Protein AF-A0A6P0EZJ1-F1 (afdb_monomer_lite)

Secondary structure (DSSP, 8-state):
--SHHHHHHHHHHHHHHHHHHHHHHHHHHHHHHHHHHHHHHHHHHHHHHHHHHHHHHHTT--HHHHHHHTPPPPSS---PPP---------------------------

pLDDT: mean 77.61, std 20.87, range [36.0, 98.44]

Foldseek 3Di:
DDDVVPVVVVVVVVCVVCVVVVVVVVVVVVVVVVVVVVVVVVVVVLVVLLVVVVVCVVVPDDQVNCVVVPHHHRPDHDPDDPPPPPPPCPDDDDDDDDDDDDDDDDDDD

Organism: NCBI:txid1608614

Sequence (109 aa):
MPADLGADEAVERARQLLDPRFGSIRSLADRRAALADARRVIDEAEVADAQAYAEALRAGWSEADLKAVGFEAPERRLPGRPRRNRKQTSGAGGAADGAATTNGQQETA

Radius of gyration: 34.47 Å; chains: 1; bounding box: 53×63×95 Å

Structure (mmCIF, N/CA/C/O backbone):
data_AF-A0A6P0EZJ1-F1
#
_entry.id   AF-A0A6P0EZJ1-F1
#
loop_
_atom_site.group_PDB
_atom_site.id
_atom_site.type_symbol
_atom_site.label_atom_id
_atom_site.label_alt_id
_atom_site.label_comp_id
_atom_site.label_asym_id
_atom_site.label_entity_id
_atom_site.label_seq_id
_atom_site.pdbx_PDB_ins_code
_atom_site.Cartn_x
_atom_site.Cartn_y
_atom_site.Cartn_z
_atom_site.occupancy
_atom_site.B_iso_or_equiv
_atom_site.auth_seq_id
_atom_site.auth_comp_id
_atom_site.auth_asym_id
_atom_site.auth_atom_id
_atom_site.pdbx_PDB_model_num
ATOM 1 N N . MET A 1 1 ? 26.072 2.569 -54.315 1.00 46.75 1 MET A N 1
ATOM 2 C CA . MET A 1 1 ? 25.668 3.100 -53.000 1.00 46.75 1 MET A CA 1
ATOM 3 C C . MET A 1 1 ? 25.911 2.026 -51.948 1.00 46.75 1 MET A C 1
ATOM 5 O O . MET A 1 1 ? 25.175 1.048 -51.975 1.00 46.75 1 MET A O 1
ATOM 9 N N . PRO A 1 2 ? 26.964 2.108 -51.118 1.00 57.50 2 PRO A N 1
ATOM 10 C CA . PRO A 1 2 ? 27.037 1.209 -49.966 1.00 57.50 2 PRO A CA 1
ATOM 11 C C . PRO A 1 2 ? 27.506 1.924 -48.685 1.00 57.50 2 PRO A C 1
ATOM 13 O O . PRO A 1 2 ? 28.676 2.278 -48.577 1.00 57.50 2 PRO A O 1
ATOM 16 N N . ALA A 1 3 ? 26.598 2.106 -47.722 1.00 56.66 3 ALA A N 1
ATOM 17 C CA . ALA A 1 3 ? 26.913 2.356 -46.303 1.00 56.66 3 ALA A CA 1
ATOM 18 C C . ALA A 1 3 ? 25.697 2.143 -45.373 1.00 56.66 3 ALA A C 1
ATOM 20 O O . ALA A 1 3 ? 25.885 1.866 -44.191 1.00 56.66 3 ALA A O 1
ATOM 21 N N . ASP A 1 4 ? 24.466 2.202 -45.896 1.00 57.38 4 ASP A N 1
ATOM 22 C CA . ASP A 1 4 ? 23.259 2.195 -45.051 1.00 57.38 4 ASP A CA 1
ATOM 23 C C . ASP A 1 4 ? 22.993 0.862 -44.328 1.00 57.38 4 ASP A C 1
ATOM 25 O O . ASP A 1 4 ? 22.533 0.877 -43.190 1.00 57.38 4 ASP A O 1
ATOM 29 N N . LEU A 1 5 ? 23.403 -0.289 -44.887 1.00 58.66 5 LEU A N 1
ATOM 30 C CA . LEU A 1 5 ? 23.227 -1.581 -44.199 1.00 58.66 5 LEU A CA 1
ATOM 31 C C . LEU A 1 5 ? 23.954 -1.657 -42.841 1.00 58.66 5 LEU A C 1
ATOM 33 O O . LEU A 1 5 ? 23.496 -2.374 -41.958 1.00 58.66 5 LEU A O 1
ATOM 37 N N . GLY A 1 6 ? 25.062 -0.930 -42.649 1.00 75.44 6 GLY A N 1
ATOM 38 C CA . GLY A 1 6 ? 25.824 -0.968 -41.394 1.00 75.44 6 GLY A CA 1
ATOM 39 C C . GLY A 1 6 ? 25.258 -0.060 -40.300 1.00 75.44 6 GLY A C 1
ATOM 40 O O . GLY A 1 6 ? 25.276 -0.425 -39.124 1.00 75.44 6 GLY A O 1
ATOM 41 N N . ALA A 1 7 ? 24.744 1.115 -40.675 1.00 82.50 7 ALA A N 1
ATOM 42 C CA . ALA A 1 7 ? 24.150 2.056 -39.728 1.00 82.50 7 ALA A CA 1
ATOM 43 C C . ALA A 1 7 ? 22.779 1.565 -39.241 1.00 82.50 7 ALA A C 1
ATOM 45 O O . ALA A 1 7 ? 22.528 1.558 -38.034 1.00 82.50 7 ALA A O 1
ATOM 46 N N . ASP A 1 8 ? 21.934 1.082 -40.156 1.00 84.56 8 ASP A N 1
ATOM 47 C CA . ASP A 1 8 ? 20.608 0.564 -39.814 1.00 84.56 8 ASP A CA 1
ATOM 48 C C . ASP A 1 8 ? 20.698 -0.717 -38.968 1.00 84.56 8 ASP A C 1
ATOM 50 O O . ASP A 1 8 ? 19.989 -0.843 -37.967 1.00 84.56 8 ASP A O 1
ATOM 54 N N . GLU A 1 9 ? 21.625 -1.635 -39.279 1.00 85.44 9 GLU A N 1
ATOM 55 C CA . GLU A 1 9 ? 21.840 -2.836 -38.457 1.00 85.44 9 GLU A CA 1
ATOM 56 C C . GLU A 1 9 ? 22.357 -2.481 -37.052 1.00 85.44 9 GLU A C 1
ATOM 58 O O . GLU A 1 9 ? 21.906 -3.061 -36.061 1.00 85.44 9 GLU A O 1
ATOM 63 N N . ALA A 1 10 ? 23.260 -1.501 -36.931 1.00 85.88 10 ALA A N 1
ATOM 64 C CA . ALA A 1 10 ? 23.748 -1.044 -35.631 1.00 85.88 10 ALA A CA 1
ATOM 65 C C . ALA A 1 10 ? 22.624 -0.439 -34.770 1.00 85.88 10 ALA A C 1
ATOM 67 O O . ALA A 1 10 ? 22.550 -0.716 -33.569 1.00 85.88 10 ALA A O 1
ATOM 68 N N . VAL A 1 11 ? 21.724 0.343 -35.378 1.00 89.69 11 VAL A N 1
ATOM 69 C CA . VAL A 1 11 ? 20.543 0.897 -34.699 1.00 89.69 11 VAL A CA 1
ATOM 70 C C . VAL A 1 11 ? 19.589 -0.216 -34.265 1.00 89.69 11 VAL A C 1
ATOM 72 O O . VAL A 1 11 ? 19.112 -0.198 -33.129 1.00 89.69 11 VAL A O 1
ATOM 75 N N . GLU A 1 12 ? 19.343 -1.209 -35.116 1.00 91.75 12 GLU A N 1
ATOM 76 C CA . GLU A 1 12 ? 18.439 -2.317 -34.802 1.00 91.75 12 GLU A CA 1
ATOM 77 C C . GLU A 1 12 ? 18.985 -3.199 -33.667 1.00 91.75 12 GLU A C 1
A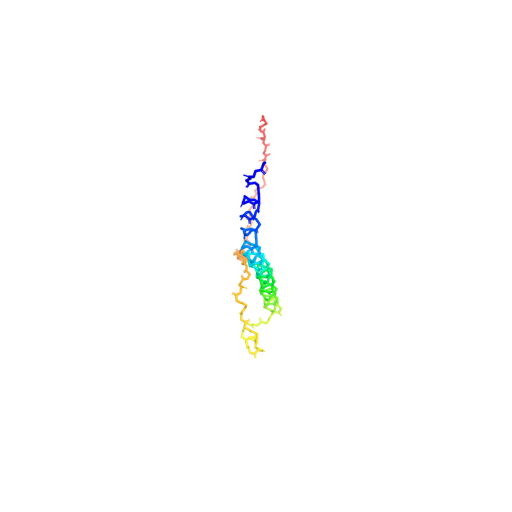TOM 79 O O . GLU A 1 12 ? 18.270 -3.512 -32.714 1.00 91.75 12 GLU A O 1
ATOM 84 N N . ARG A 1 13 ? 20.289 -3.504 -33.673 1.00 87.62 13 ARG A N 1
ATOM 85 C CA . ARG A 1 13 ? 20.956 -4.193 -32.553 1.00 87.62 13 ARG A CA 1
ATOM 86 C C . ARG A 1 13 ? 20.875 -3.384 -31.259 1.00 87.62 13 ARG A C 1
ATOM 88 O O . ARG A 1 13 ? 20.651 -3.957 -30.193 1.00 87.62 13 ARG A O 1
ATOM 95 N N . ALA A 1 14 ? 21.036 -2.061 -31.332 1.00 89.69 14 ALA A N 1
ATOM 96 C CA . ALA A 1 14 ? 20.905 -1.194 -30.165 1.00 89.69 14 ALA A CA 1
ATOM 97 C C . ALA A 1 14 ? 19.476 -1.217 -29.596 1.00 89.69 14 ALA A C 1
ATOM 99 O O . ALA A 1 14 ? 19.313 -1.309 -28.379 1.00 89.69 14 ALA A O 1
ATOM 100 N N . ARG A 1 15 ? 18.446 -1.210 -30.454 1.00 89.00 15 ARG A N 1
ATOM 101 C CA . ARG A 1 15 ? 17.039 -1.353 -30.038 1.00 89.00 15 ARG A CA 1
ATOM 102 C C . ARG A 1 15 ? 16.785 -2.693 -29.359 1.00 89.00 15 ARG A C 1
ATOM 104 O O . ARG A 1 15 ? 16.299 -2.708 -28.234 1.00 89.00 15 ARG A O 1
ATOM 111 N N . GLN A 1 16 ? 17.230 -3.793 -29.963 1.00 91.06 16 GLN A N 1
ATOM 112 C CA . GLN A 1 16 ? 17.084 -5.137 -29.392 1.00 91.06 16 GLN A CA 1
ATOM 113 C C . GLN A 1 16 ? 17.726 -5.273 -28.003 1.00 91.06 16 GLN A C 1
ATOM 115 O O . GLN A 1 16 ? 17.200 -5.974 -27.142 1.00 91.06 16 GLN A O 1
ATOM 120 N N . LEU A 1 17 ? 18.845 -4.586 -27.751 1.00 91.94 17 LEU A N 1
ATOM 121 C CA . LEU A 1 17 ? 19.481 -4.562 -26.430 1.00 91.94 17 LEU A CA 1
ATOM 122 C C . LEU A 1 17 ? 18.734 -3.686 -25.412 1.00 91.94 17 LEU A C 1
ATOM 124 O O . LEU A 1 17 ? 18.794 -3.953 -24.207 1.00 91.94 17 LEU A O 1
ATOM 128 N N . LEU A 1 18 ? 18.067 -2.623 -25.866 1.00 94.25 18 LEU A N 1
ATOM 129 C CA . LEU A 1 18 ? 17.335 -1.693 -25.006 1.00 94.25 18 LEU A CA 1
ATOM 130 C C . LEU A 1 18 ? 15.914 -2.170 -24.691 1.00 94.25 18 LEU A C 1
ATOM 132 O O . LEU A 1 18 ? 15.446 -1.921 -23.582 1.00 94.25 18 LEU A O 1
ATOM 136 N N . ASP A 1 19 ? 15.257 -2.899 -25.587 1.00 92.94 19 ASP A N 1
ATOM 137 C CA . ASP A 1 19 ? 13.884 -3.385 -25.407 1.00 92.94 19 ASP A CA 1
ATOM 138 C C . ASP A 1 19 ? 13.677 -4.175 -24.098 1.00 92.94 19 ASP A C 1
ATOM 140 O O . ASP A 1 19 ? 12.787 -3.820 -23.313 1.00 92.94 19 ASP A O 1
ATOM 144 N N . PRO A 1 20 ? 14.526 -5.161 -23.741 1.00 93.88 20 PRO A N 1
ATOM 145 C CA . PRO A 1 20 ? 14.424 -5.846 -22.451 1.00 93.88 20 PRO A CA 1
ATOM 146 C C . PRO A 1 20 ? 14.627 -4.908 -21.250 1.00 93.88 20 PRO A C 1
ATOM 148 O O . PRO A 1 20 ? 14.021 -5.086 -20.186 1.00 93.88 20 PRO A O 1
ATOM 151 N N . ARG A 1 21 ? 15.474 -3.881 -21.404 1.00 94.56 21 ARG A N 1
ATOM 152 C CA . ARG A 1 21 ? 15.717 -2.877 -20.358 1.00 94.56 21 ARG A CA 1
ATOM 153 C C . ARG A 1 21 ? 14.500 -1.976 -20.173 1.00 94.56 21 ARG A C 1
ATOM 155 O O . ARG A 1 21 ? 14.125 -1.713 -19.032 1.00 94.56 21 ARG A O 1
ATOM 162 N N . PHE A 1 22 ? 13.838 -1.575 -21.257 1.00 95.69 22 PHE A N 1
ATOM 163 C CA . PHE A 1 22 ? 12.574 -0.844 -21.187 1.00 95.69 22 PHE A CA 1
ATOM 164 C C . PHE A 1 22 ? 11.479 -1.675 -20.518 1.00 95.69 22 PHE A C 1
ATOM 166 O O . PHE A 1 22 ? 10.782 -1.160 -19.644 1.00 95.69 22 PHE A O 1
ATOM 173 N N . GLY A 1 23 ? 11.391 -2.972 -20.830 1.00 94.81 23 GLY A N 1
ATOM 174 C CA . GLY A 1 23 ? 10.498 -3.896 -20.125 1.00 94.81 23 GLY A CA 1
ATOM 175 C C . GLY A 1 23 ? 10.766 -3.940 -18.615 1.00 94.81 23 GLY A C 1
ATOM 176 O O . GLY A 1 23 ? 9.835 -3.879 -17.810 1.00 94.81 23 GLY A O 1
ATOM 177 N N . SER A 1 24 ? 12.041 -3.956 -18.219 1.00 96.19 24 SER A N 1
ATOM 178 C CA . SER A 1 24 ? 12.451 -3.970 -16.808 1.00 96.19 24 SER A CA 1
ATOM 179 C C . SER A 1 24 ? 12.088 -2.670 -16.080 1.00 96.19 24 SER A C 1
ATOM 181 O O . SER A 1 24 ? 11.574 -2.710 -14.962 1.00 96.19 24 SER A O 1
ATOM 183 N N . ILE A 1 25 ? 12.302 -1.514 -16.719 1.00 96.94 25 ILE A N 1
ATOM 184 C CA . ILE A 1 25 ? 11.937 -0.201 -16.163 1.00 96.94 25 ILE A CA 1
ATOM 185 C C . ILE A 1 25 ? 10.416 -0.063 -16.049 1.00 96.94 25 ILE A C 1
ATOM 187 O O . ILE A 1 25 ? 9.932 0.414 -15.024 1.00 96.94 25 ILE A O 1
ATOM 191 N N . ARG A 1 26 ? 9.656 -0.521 -17.052 1.00 96.94 26 ARG A N 1
ATOM 192 C CA . ARG A 1 26 ? 8.188 -0.516 -17.011 1.00 96.94 26 ARG A CA 1
ATOM 193 C C . ARG A 1 26 ? 7.661 -1.367 -15.859 1.00 96.94 26 ARG A C 1
ATOM 195 O O . ARG A 1 26 ? 6.896 -0.870 -15.044 1.00 96.94 26 ARG A O 1
ATOM 202 N N . SER A 1 27 ? 8.160 -2.596 -15.724 1.00 97.50 27 SER A N 1
ATOM 203 C CA . SER A 1 27 ? 7.807 -3.482 -14.608 1.00 97.50 27 SER A CA 1
ATOM 204 C C . SER A 1 27 ? 8.128 -2.854 -13.247 1.00 97.50 27 SER A C 1
ATOM 206 O O . SER A 1 27 ? 7.333 -2.939 -12.311 1.00 97.50 27 SER A O 1
ATOM 208 N N . LEU A 1 28 ? 9.267 -2.163 -13.124 1.00 97.88 28 LEU A N 1
ATOM 209 C CA . LEU A 1 28 ? 9.602 -1.430 -11.905 1.00 97.88 28 LEU A CA 1
ATOM 210 C C . LEU A 1 28 ? 8.628 -0.273 -11.638 1.00 97.88 28 LEU A C 1
ATOM 212 O O . LEU A 1 28 ? 8.230 -0.077 -10.490 1.00 97.88 28 LEU A O 1
ATOM 216 N N . ALA A 1 29 ? 8.260 0.491 -12.667 1.00 98.31 29 ALA A N 1
ATOM 217 C CA . ALA A 1 29 ? 7.306 1.589 -12.545 1.00 98.31 29 ALA A CA 1
ATOM 218 C C . ALA A 1 29 ? 5.930 1.081 -12.091 1.00 98.31 29 ALA A C 1
ATOM 220 O O . ALA A 1 29 ? 5.389 1.604 -11.117 1.00 98.31 29 ALA A O 1
ATOM 221 N N . ASP A 1 30 ? 5.433 0.005 -12.704 1.00 98.31 30 ASP A N 1
ATOM 222 C CA . ASP A 1 30 ? 4.158 -0.624 -12.350 1.00 98.31 30 ASP A CA 1
ATOM 223 C C . ASP A 1 30 ? 4.167 -1.107 -10.891 1.00 98.31 30 ASP A C 1
ATOM 225 O O . ASP A 1 30 ? 3.254 -0.817 -10.116 1.00 98.31 30 ASP A O 1
ATOM 229 N N . ARG A 1 31 ? 5.251 -1.769 -10.462 1.00 98.44 31 ARG A N 1
ATOM 230 C CA . ARG A 1 31 ? 5.408 -2.210 -9.065 1.00 98.44 31 ARG A CA 1
ATOM 231 C C . ARG A 1 31 ? 5.462 -1.042 -8.085 1.00 98.44 31 ARG A C 1
ATOM 233 O O . ARG A 1 31 ? 4.928 -1.148 -6.985 1.00 98.44 31 ARG A O 1
ATOM 240 N N . ARG A 1 32 ? 6.104 0.069 -8.454 1.00 98.12 32 ARG A N 1
ATOM 241 C CA . ARG A 1 32 ? 6.156 1.272 -7.610 1.00 98.12 32 ARG A CA 1
ATOM 242 C C . ARG A 1 32 ? 4.794 1.949 -7.495 1.00 98.12 32 ARG A C 1
ATOM 244 O O . ARG A 1 32 ? 4.469 2.409 -6.405 1.00 98.12 32 ARG A O 1
ATOM 251 N N . ALA A 1 33 ? 4.014 1.980 -8.573 1.00 98.00 33 ALA A N 1
ATOM 252 C CA . ALA A 1 33 ? 2.640 2.469 -8.538 1.00 98.00 33 ALA A CA 1
ATOM 253 C C . ALA A 1 33 ? 1.781 1.608 -7.598 1.00 98.00 33 ALA A C 1
ATOM 255 O O . ALA A 1 33 ? 1.207 2.137 -6.651 1.00 98.00 33 ALA A O 1
ATOM 256 N N . ALA A 1 34 ? 1.823 0.280 -7.755 1.00 97.81 34 ALA A N 1
ATOM 257 C CA . ALA A 1 34 ? 1.099 -0.647 -6.884 1.00 97.81 34 ALA A CA 1
ATOM 258 C C . ALA A 1 34 ? 1.494 -0.509 -5.401 1.00 97.81 34 ALA A C 1
ATOM 260 O O . ALA A 1 34 ? 0.644 -0.577 -4.517 1.00 97.81 34 ALA A O 1
ATOM 261 N N . LEU A 1 35 ? 2.779 -0.274 -5.116 1.00 98.12 35 LEU A N 1
ATOM 262 C CA . LEU A 1 35 ? 3.263 -0.034 -3.757 1.00 98.12 35 LEU A CA 1
ATOM 263 C C . LEU A 1 35 ? 2.700 1.276 -3.185 1.00 98.12 35 LEU A C 1
ATOM 265 O O . LEU A 1 35 ? 2.265 1.310 -2.035 1.00 98.12 35 LEU A O 1
ATOM 269 N N . ALA A 1 36 ? 2.687 2.350 -3.977 1.00 97.75 36 ALA A N 1
ATOM 270 C CA . ALA A 1 36 ? 2.103 3.621 -3.559 1.00 97.75 36 ALA A CA 1
ATOM 271 C C . ALA A 1 36 ? 0.602 3.486 -3.260 1.00 97.75 36 ALA A C 1
ATOM 273 O O . ALA A 1 36 ? 0.139 4.015 -2.252 1.00 97.75 36 ALA A O 1
ATOM 274 N N . ASP A 1 37 ? -0.135 2.738 -4.080 1.00 97.00 37 ASP A N 1
ATOM 275 C CA . ASP A 1 37 ? -1.561 2.498 -3.858 1.00 97.00 37 ASP A CA 1
ATOM 276 C C . ASP A 1 37 ? -1.810 1.626 -2.622 1.00 97.00 37 ASP A C 1
ATOM 278 O O . ASP A 1 37 ? -2.645 1.974 -1.792 1.00 97.00 37 ASP A O 1
ATOM 282 N N . ALA A 1 38 ? -1.029 0.560 -2.421 1.00 97.62 38 ALA A N 1
ATOM 283 C CA . ALA A 1 38 ? -1.121 -0.267 -1.217 1.00 97.62 38 ALA A CA 1
ATOM 284 C C . ALA A 1 38 ? -0.857 0.542 0.063 1.00 97.62 38 ALA A C 1
ATOM 286 O O . ALA A 1 38 ? -1.557 0.373 1.057 1.00 97.62 38 ALA A O 1
ATOM 287 N N . ARG A 1 39 ? 0.115 1.464 0.033 1.00 96.19 39 ARG A N 1
ATOM 288 C CA . ARG A 1 39 ? 0.373 2.372 1.160 1.00 96.19 39 ARG A CA 1
ATOM 289 C C . ARG A 1 39 ? -0.814 3.278 1.456 1.00 96.19 39 ARG A C 1
ATOM 291 O O . ARG A 1 39 ? -1.154 3.425 2.618 1.00 96.19 39 ARG A O 1
ATOM 298 N N . ARG A 1 40 ? -1.480 3.822 0.433 1.00 95.62 40 ARG A N 1
ATOM 299 C CA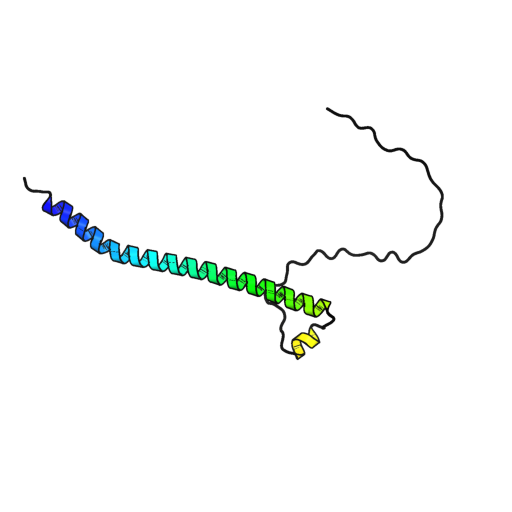 . ARG A 1 40 ? -2.693 4.634 0.634 1.00 95.62 40 ARG A CA 1
ATOM 300 C C . ARG A 1 40 ? -3.813 3.835 1.295 1.00 95.62 40 ARG A C 1
ATOM 302 O O . ARG A 1 40 ? -4.477 4.361 2.178 1.00 95.62 40 ARG A O 1
ATOM 309 N N . VAL A 1 41 ? -3.997 2.578 0.889 1.00 96.00 41 VAL A N 1
ATOM 310 C CA . VAL A 1 41 ? -4.993 1.685 1.501 1.00 96.00 41 VAL A CA 1
ATOM 311 C C . VAL A 1 41 ? -4.657 1.420 2.968 1.00 96.00 41 VAL A C 1
ATOM 313 O O . VAL A 1 41 ? -5.550 1.465 3.808 1.00 96.00 41 VAL A O 1
ATOM 316 N N . ILE A 1 42 ? -3.380 1.187 3.289 1.00 95.62 42 ILE A N 1
ATOM 317 C CA . ILE A 1 42 ? -2.927 1.039 4.680 1.00 95.62 42 ILE A CA 1
ATOM 318 C C . ILE A 1 42 ? -3.185 2.331 5.461 1.00 95.62 42 ILE A C 1
ATOM 320 O O . ILE A 1 42 ? -3.802 2.278 6.518 1.00 95.62 42 ILE A O 1
ATOM 324 N N . ASP A 1 43 ? -2.804 3.490 4.919 1.00 93.19 43 ASP A N 1
ATOM 325 C CA . ASP A 1 43 ? -3.010 4.786 5.569 1.00 93.19 43 ASP A CA 1
ATOM 326 C C . ASP A 1 43 ? -4.495 5.047 5.879 1.00 93.19 43 ASP A C 1
ATOM 328 O O . ASP A 1 43 ? -4.824 5.584 6.938 1.00 93.19 43 ASP A O 1
ATOM 332 N N . GLU A 1 44 ? -5.396 4.704 4.955 1.00 93.56 44 GLU A N 1
ATOM 333 C CA . GLU A 1 44 ? -6.844 4.831 5.137 1.00 93.56 44 GLU A CA 1
ATOM 334 C C . GLU A 1 44 ? -7.370 3.851 6.191 1.00 93.56 44 GLU A C 1
ATOM 336 O O . GLU A 1 44 ? -8.125 4.253 7.080 1.00 93.56 44 GLU A O 1
ATOM 341 N N . ALA A 1 45 ? -6.926 2.592 6.139 1.00 93.88 45 ALA A N 1
ATOM 342 C CA . ALA A 1 45 ? -7.298 1.569 7.109 1.00 93.88 45 ALA A CA 1
ATOM 343 C C . ALA A 1 45 ? -6.842 1.934 8.530 1.00 93.88 45 ALA A C 1
ATOM 345 O O . ALA A 1 45 ? -7.621 1.808 9.471 1.00 93.88 45 ALA A O 1
ATOM 346 N N . GLU A 1 46 ? -5.629 2.464 8.688 1.00 94.12 46 GLU A N 1
ATOM 347 C CA . GLU A 1 46 ? -5.114 2.952 9.970 1.00 94.12 46 GLU A CA 1
ATOM 348 C C . GLU A 1 46 ? -5.938 4.123 10.522 1.00 94.12 46 GLU A C 1
ATOM 350 O O . GLU A 1 46 ? -6.182 4.217 11.725 1.00 94.12 46 GLU A O 1
ATOM 355 N N . VAL A 1 47 ? -6.384 5.040 9.656 1.00 92.94 47 VAL A N 1
ATOM 356 C CA . VAL A 1 47 ? -7.264 6.139 10.076 1.00 92.94 47 VAL A CA 1
ATOM 357 C C . VAL A 1 47 ? -8.625 5.604 10.514 1.00 92.94 47 VAL A C 1
ATOM 359 O O . VAL A 1 47 ? -9.146 6.067 11.531 1.00 92.94 47 VAL A O 1
ATOM 362 N N . ALA A 1 48 ? -9.195 4.651 9.777 1.00 92.12 48 ALA A N 1
ATOM 363 C CA . ALA A 1 48 ? -10.470 4.030 10.119 1.00 92.12 48 ALA A CA 1
ATOM 364 C C . ALA A 1 48 ? -10.392 3.257 11.448 1.00 92.12 48 ALA A C 1
ATOM 366 O O . ALA A 1 48 ? -11.266 3.423 12.298 1.00 92.12 48 ALA A O 1
ATOM 367 N N . ASP A 1 49 ? -9.317 2.496 11.667 1.00 91.00 49 ASP A N 1
ATOM 368 C CA . ASP A 1 49 ? -9.043 1.796 12.927 1.00 91.00 49 ASP A CA 1
ATOM 369 C C . ASP A 1 49 ? -8.975 2.776 14.107 1.00 91.00 49 ASP A C 1
ATOM 371 O O . ASP A 1 49 ? -9.697 2.650 15.101 1.00 91.00 49 ASP A O 1
ATOM 375 N N . ALA A 1 50 ? -8.208 3.858 13.950 1.00 92.31 50 ALA A N 1
ATOM 376 C CA . ALA A 1 50 ? -8.115 4.893 14.968 1.00 92.31 50 ALA A CA 1
ATOM 377 C C . ALA A 1 50 ? -9.473 5.542 15.288 1.00 92.31 50 ALA A C 1
ATOM 379 O O . ALA A 1 50 ? -9.745 5.881 16.446 1.00 92.31 50 ALA A O 1
ATOM 380 N N . GLN A 1 51 ? -10.325 5.739 14.275 1.00 92.94 51 GLN A N 1
ATOM 381 C CA . GLN A 1 51 ? -11.670 6.293 14.448 1.00 92.94 51 GLN A CA 1
ATOM 382 C C . GLN A 1 51 ? -12.567 5.332 15.220 1.00 92.94 51 GLN A C 1
ATOM 384 O O . GLN A 1 51 ? -13.176 5.761 16.201 1.00 92.94 51 GLN A O 1
ATOM 389 N N . ALA A 1 52 ? -12.576 4.052 14.849 1.00 93.12 52 ALA A N 1
ATOM 390 C CA . ALA A 1 52 ? -13.345 3.019 15.533 1.00 93.12 52 ALA A CA 1
ATOM 391 C C . ALA A 1 52 ? -12.929 2.887 17.008 1.00 93.12 52 ALA A C 1
ATOM 393 O O . ALA A 1 52 ? -13.784 2.876 17.898 1.00 93.12 52 ALA A O 1
ATOM 394 N N . TYR A 1 53 ? -11.623 2.896 17.296 1.00 91.94 53 TYR A N 1
ATOM 395 C CA . TYR A 1 53 ? -11.120 2.880 18.671 1.00 91.94 53 TYR A CA 1
ATOM 396 C C . TYR A 1 53 ? -11.575 4.119 19.460 1.00 91.94 53 TYR A C 1
ATOM 398 O O . TYR A 1 53 ? -12.059 4.019 20.590 1.00 91.94 53 TYR A O 1
ATOM 406 N N . ALA A 1 54 ? -11.485 5.313 18.863 1.00 91.00 54 ALA A N 1
ATOM 407 C CA . ALA A 1 54 ? -11.942 6.546 19.503 1.00 91.00 54 ALA A CA 1
ATOM 408 C C . ALA A 1 54 ? -13.464 6.570 19.738 1.00 91.00 54 ALA A C 1
ATOM 410 O O . ALA A 1 54 ? -13.926 7.151 20.723 1.00 91.00 54 ALA A O 1
ATOM 411 N N . GLU A 1 55 ? -14.252 5.970 18.849 1.00 93.81 55 GLU A N 1
ATOM 412 C CA . GLU A 1 55 ? -15.695 5.794 19.018 1.00 93.81 55 GLU A CA 1
ATOM 413 C C . GLU A 1 55 ? -16.024 4.831 20.154 1.00 93.81 55 GLU A C 1
ATOM 415 O O . GLU A 1 55 ? -16.882 5.154 20.975 1.00 93.81 55 GLU A O 1
ATOM 420 N N . ALA A 1 56 ? -15.291 3.723 20.279 1.00 93.56 56 ALA A N 1
ATOM 421 C CA . ALA A 1 56 ? -15.439 2.806 21.404 1.00 93.56 56 ALA A CA 1
ATOM 422 C C . ALA A 1 56 ? -15.186 3.519 22.744 1.00 93.56 56 ALA A C 1
ATOM 424 O O . ALA A 1 56 ? -16.012 3.436 23.658 1.00 93.56 56 ALA A O 1
ATOM 425 N N . LEU A 1 57 ? -14.118 4.323 22.831 1.00 93.12 57 LEU A N 1
ATOM 426 C CA . LEU A 1 57 ? -13.853 5.146 24.016 1.00 93.12 57 LEU A CA 1
ATOM 427 C C . LEU A 1 57 ? -14.977 6.157 24.297 1.00 93.12 57 LEU A C 1
ATOM 429 O O . LEU A 1 57 ? -15.354 6.372 25.448 1.00 93.12 57 LEU A O 1
ATOM 433 N N . ARG A 1 58 ? -15.549 6.784 23.258 1.00 92.06 58 ARG A N 1
ATOM 434 C CA . ARG A 1 58 ? -16.699 7.700 23.407 1.00 92.06 58 ARG A CA 1
ATOM 435 C C . ARG A 1 58 ? -17.976 6.986 23.840 1.00 92.06 58 ARG A C 1
ATOM 437 O O . ARG A 1 58 ? -18.790 7.602 24.522 1.00 92.06 58 ARG A O 1
ATOM 444 N N . ALA A 1 59 ? -18.141 5.722 23.464 1.00 95.50 59 ALA A N 1
ATOM 445 C CA . ALA A 1 59 ? -19.250 4.876 23.889 1.00 95.50 59 ALA A CA 1
ATOM 446 C C . ALA A 1 59 ? -19.111 4.390 25.345 1.00 95.50 59 ALA A C 1
ATOM 448 O O . ALA A 1 59 ? -20.024 3.750 25.861 1.00 95.50 59 ALA A O 1
ATOM 449 N N . GLY A 1 60 ? -18.006 4.724 26.020 1.00 93.69 60 GLY A N 1
ATOM 450 C CA . GLY A 1 60 ? -17.784 4.425 27.433 1.00 93.69 60 GLY A CA 1
ATOM 451 C C . GLY A 1 60 ? -16.924 3.192 27.692 1.00 93.69 60 GLY A C 1
ATOM 452 O O . GLY A 1 60 ? -16.744 2.838 28.854 1.00 93.69 60 GLY A O 1
ATOM 453 N N . TRP A 1 61 ? -16.368 2.560 26.653 1.00 93.69 61 TRP A N 1
ATOM 454 C CA . TRP A 1 61 ? -15.365 1.515 26.843 1.00 93.69 61 TRP A CA 1
ATOM 455 C C . TRP A 1 61 ? -14.085 2.128 27.404 1.00 93.69 61 TRP A C 1
ATOM 457 O O . TRP A 1 61 ? -13.617 3.160 26.917 1.00 93.69 61 TRP A O 1
ATOM 467 N N . SER A 1 62 ? -13.502 1.500 28.422 1.00 91.81 62 SER A N 1
ATOM 468 C CA . SER A 1 62 ? -12.167 1.878 28.871 1.00 91.81 62 SER A CA 1
ATOM 469 C C . SER A 1 62 ? -11.097 1.205 28.006 1.00 91.81 62 SER A C 1
ATOM 471 O O . SER A 1 62 ? -11.324 0.151 27.413 1.00 91.81 62 SER A O 1
ATOM 473 N N . GLU A 1 63 ? -9.896 1.786 27.956 1.00 90.19 63 GLU A N 1
ATOM 474 C CA . GLU A 1 63 ? -8.754 1.169 27.262 1.00 90.19 63 GLU A CA 1
ATOM 475 C C . GLU A 1 63 ? -8.417 -0.220 27.837 1.00 90.19 63 GLU A C 1
ATOM 477 O O . GLU A 1 63 ? -7.988 -1.112 27.108 1.00 90.19 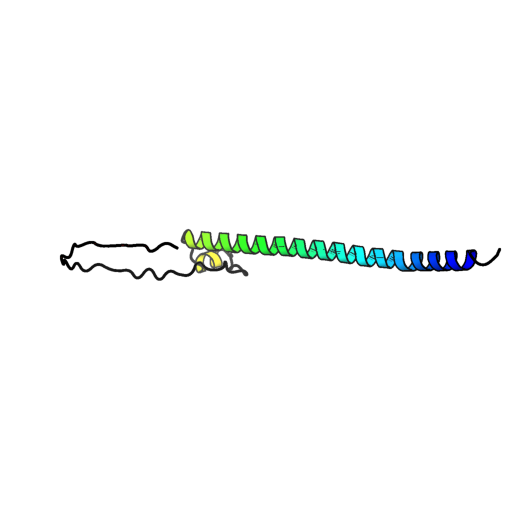63 GLU A O 1
ATOM 482 N N . ALA A 1 64 ? -8.643 -0.421 29.141 1.00 89.38 64 ALA A N 1
ATOM 483 C CA . ALA A 1 64 ? -8.436 -1.705 29.802 1.00 89.38 64 ALA A CA 1
ATOM 484 C C . ALA A 1 64 ? -9.448 -2.760 29.334 1.00 89.38 64 ALA A C 1
ATOM 486 O O . ALA A 1 64 ? -9.055 -3.903 29.106 1.00 89.38 64 ALA A O 1
ATOM 487 N N . ASP A 1 65 ? -10.712 -2.375 29.137 1.00 92.12 65 ASP A N 1
ATOM 488 C CA . ASP A 1 65 ? -11.752 -3.278 28.634 1.00 92.12 65 ASP A CA 1
ATOM 489 C C . ASP A 1 65 ? -11.485 -3.659 27.176 1.00 92.12 65 ASP A C 1
ATOM 491 O O . ASP A 1 65 ? -11.552 -4.833 26.825 1.00 92.12 65 ASP A O 1
ATOM 495 N N . LEU A 1 66 ? -11.102 -2.692 26.334 1.00 91.56 66 LEU A N 1
ATOM 496 C CA . LEU A 1 66 ? -10.735 -2.964 24.940 1.00 91.56 66 LEU A CA 1
ATOM 497 C C . LEU A 1 66 ? -9.543 -3.919 24.852 1.00 91.56 66 LEU A C 1
ATOM 499 O O . LEU A 1 66 ? -9.601 -4.911 24.126 1.00 91.56 66 LEU A O 1
ATOM 503 N N . LYS A 1 67 ? -8.516 -3.694 25.676 1.00 91.81 67 LYS A N 1
ATOM 504 C CA . LYS A 1 67 ? -7.358 -4.584 25.759 1.00 91.81 67 LYS A CA 1
ATOM 505 C C . LYS A 1 67 ? -7.718 -5.975 26.285 1.00 91.81 67 LYS A C 1
ATOM 507 O O . LYS A 1 67 ? -7.181 -6.960 25.790 1.00 91.81 67 LYS 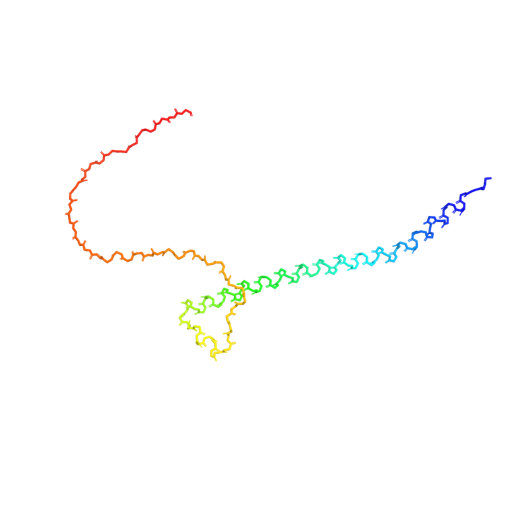A O 1
ATOM 512 N N . ALA A 1 68 ? -8.629 -6.075 27.254 1.00 92.31 68 ALA A N 1
ATOM 513 C CA . ALA A 1 68 ? -9.113 -7.358 27.766 1.00 92.31 68 ALA A CA 1
ATOM 514 C C . ALA A 1 68 ? -9.903 -8.151 26.709 1.00 92.31 68 ALA A C 1
ATOM 516 O O . ALA A 1 68 ? -9.863 -9.380 26.709 1.00 92.31 68 ALA A O 1
ATOM 517 N N . VAL A 1 69 ? -10.578 -7.453 25.790 1.00 90.25 69 VAL A N 1
ATOM 518 C CA . VAL A 1 69 ? -11.281 -8.039 24.635 1.00 90.25 69 VAL A CA 1
ATOM 519 C C . VAL A 1 69 ? -10.323 -8.343 23.467 1.00 90.25 69 VAL A C 1
ATOM 521 O O . VAL A 1 69 ? -10.689 -9.065 22.543 1.00 90.25 69 VAL A O 1
ATOM 524 N N . GLY A 1 70 ? -9.075 -7.870 23.534 1.00 90.62 70 GLY A N 1
ATOM 525 C CA . GLY A 1 70 ? -8.029 -8.137 22.543 1.00 90.62 70 GLY A CA 1
ATOM 526 C C . GLY A 1 70 ? -7.863 -7.052 21.479 1.00 90.62 70 GLY A C 1
ATOM 527 O O . GLY A 1 70 ? -7.129 -7.262 20.518 1.00 90.62 70 GLY A O 1
ATOM 528 N N . PHE A 1 71 ? -8.509 -5.895 21.638 1.00 89.75 71 PHE A N 1
ATOM 529 C CA . PHE A 1 71 ? -8.252 -4.722 20.808 1.00 89.75 71 PHE A CA 1
ATOM 530 C C . PHE A 1 71 ? -7.104 -3.909 21.407 1.00 89.75 71 PHE A C 1
ATOM 532 O O . PHE A 1 71 ? -7.198 -3.400 22.527 1.00 89.75 71 PHE A O 1
ATOM 539 N N . GLU A 1 72 ? -6.007 -3.796 20.662 1.00 86.31 72 GLU A N 1
ATOM 540 C CA . GLU A 1 72 ? -4.884 -2.943 21.039 1.00 86.31 72 GLU A CA 1
ATOM 541 C C . GLU A 1 72 ? -5.101 -1.491 20.599 1.00 86.31 72 GLU A C 1
ATOM 543 O O . GLU A 1 72 ? -6.026 -1.165 19.856 1.00 86.31 72 GLU A O 1
ATOM 548 N N . ALA A 1 73 ? -4.256 -0.593 21.109 1.00 79.94 73 ALA A N 1
ATOM 549 C CA . ALA A 1 73 ? -4.303 0.801 20.704 1.00 79.94 73 ALA A CA 1
ATOM 550 C C . ALA A 1 73 ? -3.840 0.937 19.239 1.00 79.94 73 ALA A C 1
ATOM 552 O O . ALA A 1 73 ? -2.821 0.343 18.883 1.00 79.94 73 ALA A O 1
ATOM 553 N N . PRO A 1 74 ? -4.522 1.762 18.424 1.00 83.50 74 PRO A N 1
ATOM 554 C CA . PRO A 1 74 ? -4.180 1.952 17.018 1.00 83.50 74 PRO A CA 1
ATOM 555 C C . PRO A 1 74 ? -2.753 2.498 16.880 1.00 83.50 74 PRO A C 1
ATOM 557 O O . PRO A 1 74 ? -2.359 3.415 17.615 1.00 83.50 74 PRO A O 1
ATOM 560 N N . GLU A 1 75 ? -1.987 1.971 15.917 1.00 78.88 75 GLU A N 1
ATOM 561 C CA . GLU A 1 75 ? -0.614 2.432 15.643 1.00 78.88 75 GLU A CA 1
ATOM 562 C C . GLU A 1 75 ? -0.604 3.917 15.257 1.00 78.88 75 GLU A C 1
ATOM 564 O O . GLU A 1 75 ? 0.202 4.715 15.754 1.00 78.88 75 GLU A O 1
ATOM 569 N N . ARG A 1 76 ? -1.573 4.321 14.430 1.00 76.44 76 ARG A N 1
ATOM 570 C CA . ARG A 1 76 ? -1.780 5.711 14.046 1.00 76.44 76 ARG A CA 1
ATOM 571 C C . ARG A 1 76 ? -2.780 6.378 14.977 1.00 76.44 76 ARG A C 1
ATOM 573 O O . ARG A 1 76 ? -3.976 6.117 14.955 1.00 76.44 76 ARG A O 1
ATOM 580 N N . ARG A 1 77 ? -2.309 7.337 15.770 1.00 70.12 77 ARG A N 1
ATOM 581 C CA . ARG A 1 77 ? -3.202 8.174 16.579 1.00 70.12 77 ARG A CA 1
ATOM 582 C C . ARG A 1 77 ? -3.836 9.248 15.701 1.00 70.12 77 ARG A C 1
ATOM 584 O O . ARG A 1 77 ? -3.127 9.981 15.010 1.00 70.12 77 ARG A O 1
ATOM 591 N N . LEU A 1 78 ? -5.162 9.384 15.760 1.00 70.00 78 LEU A N 1
ATOM 592 C CA . LEU A 1 78 ? -5.858 10.502 15.120 1.00 70.00 78 LEU A CA 1
ATOM 593 C C . LEU A 1 78 ? -5.251 11.836 15.578 1.00 70.00 78 LEU A C 1
ATOM 595 O O . LEU A 1 78 ? -5.023 12.012 16.781 1.00 70.00 78 LEU A O 1
ATOM 599 N N . PRO A 1 79 ? -5.030 12.799 14.665 1.00 59.03 79 PRO A N 1
ATOM 600 C CA . PRO A 1 79 ? -4.608 14.136 15.048 1.00 59.03 79 PRO A CA 1
ATOM 601 C C . PRO A 1 79 ? -5.653 14.729 15.998 1.00 59.03 79 PRO A C 1
ATOM 603 O O . PRO A 1 79 ? -6.813 14.952 15.646 1.00 59.03 79 PRO A O 1
ATOM 606 N N . GLY A 1 80 ? -5.246 14.908 17.254 1.00 61.47 80 GLY A N 1
ATOM 607 C CA . GLY A 1 80 ? -6.144 15.284 18.333 1.00 61.47 80 GLY A CA 1
ATOM 608 C C . GLY A 1 80 ? -6.717 16.681 18.126 1.00 61.47 80 GLY A C 1
ATOM 609 O O . GLY A 1 80 ? -5.983 17.649 17.933 1.00 61.47 80 GLY A O 1
ATOM 610 N N . ARG A 1 81 ? -8.044 16.804 18.246 1.00 54.75 81 ARG A N 1
ATOM 611 C CA . ARG A 1 81 ? -8.705 18.103 18.410 1.00 54.75 81 ARG A CA 1
ATOM 612 C C . ARG A 1 81 ? -8.090 18.791 19.637 1.00 54.75 81 ARG A C 1
ATOM 614 O O . ARG A 1 81 ? -8.113 18.179 20.709 1.00 54.75 81 ARG A O 1
ATOM 621 N N . PRO A 1 82 ? -7.569 20.029 19.530 1.00 53.34 82 PRO A N 1
ATOM 622 C CA . PRO A 1 82 ? -6.971 20.711 20.669 1.00 53.34 82 PRO A CA 1
ATOM 623 C C . PRO A 1 82 ? -7.967 20.723 21.827 1.00 53.34 82 PRO A C 1
ATOM 625 O O . PRO A 1 82 ? -9.120 21.146 21.676 1.00 53.34 82 PRO A O 1
ATOM 628 N N . ARG A 1 83 ? -7.531 20.191 22.976 1.00 56.88 83 ARG A N 1
ATOM 629 C CA . ARG A 1 83 ? -8.324 20.171 24.205 1.00 56.88 83 ARG A CA 1
ATOM 630 C C . ARG A 1 83 ? -8.544 21.622 24.608 1.00 56.88 83 ARG A C 1
ATOM 632 O O . ARG A 1 83 ? -7.692 22.249 25.226 1.00 56.88 83 ARG A O 1
ATOM 639 N N . ARG A 1 84 ? -9.693 22.181 24.227 1.00 57.00 84 ARG A N 1
ATOM 640 C CA . ARG A 1 84 ? -10.147 23.461 24.758 1.00 57.00 84 ARG A CA 1
ATOM 641 C C . ARG A 1 84 ? -10.388 23.218 26.241 1.00 57.00 84 ARG A C 1
ATOM 643 O O . ARG A 1 84 ? -11.364 22.556 26.590 1.00 57.00 84 ARG A O 1
ATOM 650 N N . ASN A 1 85 ? -9.473 23.698 27.086 1.00 48.91 85 ASN A N 1
ATOM 651 C CA . ASN A 1 85 ? -9.652 23.745 28.533 1.00 48.91 85 ASN A CA 1
ATOM 652 C C . ASN A 1 85 ? -10.943 24.518 28.807 1.00 48.91 85 ASN A C 1
ATOM 654 O O . ASN A 1 85 ? -10.963 25.748 28.847 1.00 48.91 85 ASN A O 1
ATOM 658 N N . ARG A 1 86 ? -12.053 23.788 28.938 1.00 56.59 86 ARG A N 1
ATOM 659 C CA . ARG A 1 86 ? -13.317 24.326 29.413 1.00 56.59 86 ARG A CA 1
ATOM 660 C C . ARG A 1 86 ? -13.109 24.572 30.89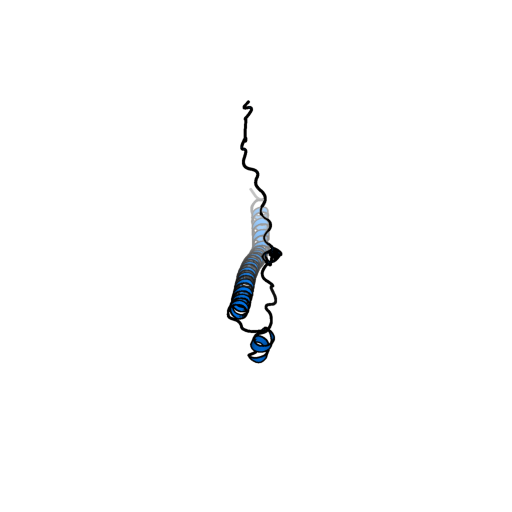8 1.00 56.59 86 ARG A C 1
ATOM 662 O O . ARG A 1 86 ? -13.330 23.686 31.715 1.00 56.59 86 ARG A O 1
ATOM 669 N N . LYS A 1 87 ? -12.596 25.762 31.219 1.00 49.78 87 LYS A N 1
ATOM 670 C CA . LYS A 1 87 ? -12.574 26.280 32.580 1.00 49.78 87 LYS A CA 1
ATOM 671 C C . LYS A 1 87 ? -14.017 26.245 33.063 1.00 49.78 87 LYS A C 1
ATOM 673 O O . LYS A 1 87 ? -14.860 26.966 32.537 1.00 49.78 87 LYS A O 1
ATOM 678 N N . GLN A 1 88 ? -14.308 25.324 33.975 1.00 52.28 88 GLN A N 1
ATOM 679 C CA . GLN A 1 88 ? -15.578 25.308 34.671 1.00 52.28 88 GLN A CA 1
ATOM 680 C C . GLN A 1 88 ? -15.637 26.584 35.502 1.00 52.28 88 GLN A C 1
ATOM 682 O O . GLN A 1 88 ? -14.937 26.724 36.502 1.00 52.28 88 GLN A O 1
ATOM 687 N N . THR A 1 89 ? -16.414 27.555 35.035 1.00 46.94 89 THR A N 1
ATOM 688 C CA . THR A 1 89 ? -16.847 28.678 35.855 1.00 46.94 89 THR A CA 1
ATOM 689 C C . THR A 1 89 ? -18.009 28.164 36.696 1.00 46.94 89 THR A C 1
ATOM 691 O O . THR A 1 89 ? -19.174 28.303 36.327 1.00 46.94 89 THR A O 1
ATOM 694 N N . SER A 1 90 ? -17.681 27.485 37.791 1.00 47.44 90 SER A N 1
ATOM 695 C CA . SER A 1 90 ? -18.632 27.263 38.875 1.00 47.44 90 SER A CA 1
ATOM 696 C C . SER A 1 90 ? -19.031 28.635 39.410 1.00 47.44 90 SER A C 1
ATOM 698 O O . SER A 1 90 ? -18.168 29.457 39.717 1.00 47.44 90 SER A O 1
ATOM 700 N N . GLY A 1 91 ? -20.334 28.904 39.402 1.00 44.00 91 GLY A N 1
ATOM 701 C CA . GLY A 1 91 ? -20.894 30.217 39.673 1.00 44.00 91 GLY A CA 1
ATOM 702 C C . GLY A 1 91 ? -20.569 30.760 41.062 1.00 44.00 91 GLY A C 1
ATOM 703 O O . GLY A 1 91 ? -20.556 30.035 42.053 1.00 44.00 91 GLY A O 1
ATOM 704 N N . ALA A 1 92 ? -20.394 32.074 41.113 1.00 38.06 92 ALA A N 1
ATOM 705 C CA . ALA A 1 92 ? -20.680 32.893 42.276 1.00 38.06 92 ALA A CA 1
ATOM 706 C C . ALA A 1 92 ? -21.304 34.185 41.743 1.00 38.06 92 ALA A C 1
ATOM 708 O O . ALA A 1 92 ? -20.703 34.880 40.924 1.00 38.06 92 ALA A O 1
ATOM 709 N N . GLY A 1 93 ? -22.557 34.430 42.128 1.00 43.56 93 GLY A N 1
ATOM 710 C CA . GLY A 1 93 ? -23.298 35.625 41.757 1.00 43.56 93 GLY A CA 1
ATOM 711 C C . GLY A 1 93 ? -22.622 36.893 42.273 1.00 43.56 93 GLY A C 1
ATOM 712 O O . GLY A 1 93 ? -22.049 36.915 43.358 1.00 43.56 93 GLY A O 1
ATOM 713 N N . GLY A 1 94 ? -22.730 37.952 41.482 1.00 36.00 94 GLY A N 1
ATOM 714 C CA . GLY A 1 94 ? -22.295 39.294 41.837 1.00 36.00 94 GLY A CA 1
ATOM 715 C C . GLY A 1 94 ? -22.932 40.276 40.872 1.00 36.00 94 GLY A C 1
ATOM 716 O O . GLY A 1 94 ? -22.451 40.457 39.759 1.00 36.00 94 GLY A O 1
ATOM 717 N N . ALA A 1 95 ? -24.066 40.833 41.286 1.00 39.03 95 ALA A N 1
ATOM 718 C CA . ALA A 1 95 ? -24.735 41.932 40.614 1.00 39.03 95 ALA A CA 1
ATOM 719 C C . ALA A 1 95 ? -23.828 43.171 40.576 1.00 39.03 95 ALA A C 1
ATOM 721 O O . ALA A 1 95 ? -23.253 43.525 41.602 1.00 39.03 95 ALA A O 1
ATOM 722 N N . ALA A 1 96 ? -23.758 43.841 39.426 1.00 40.81 96 ALA A N 1
ATOM 723 C CA . ALA A 1 96 ? -23.515 45.279 39.331 1.00 40.81 96 ALA A CA 1
ATOM 724 C C . ALA A 1 96 ? -23.857 45.767 37.914 1.00 40.81 96 ALA A C 1
ATOM 726 O O . ALA A 1 96 ? -23.179 45.448 36.940 1.00 40.81 96 ALA A O 1
ATOM 727 N N . ASP A 1 97 ? -24.980 46.475 37.860 1.00 41.59 97 ASP A N 1
ATOM 728 C CA . ASP A 1 97 ? -25.301 47.647 37.046 1.00 41.59 97 ASP A CA 1
ATOM 729 C C . ASP A 1 97 ? -24.195 48.242 36.152 1.00 41.59 97 ASP A C 1
ATOM 731 O O . ASP A 1 97 ? -23.061 48.448 36.585 1.00 41.59 97 ASP A O 1
ATOM 735 N N . GLY A 1 98 ? -24.571 48.620 34.925 1.00 41.81 98 GLY A N 1
ATOM 736 C CA . GLY A 1 98 ? -23.709 49.400 34.034 1.00 41.81 98 GLY A CA 1
ATOM 737 C C . GLY A 1 98 ? -24.050 49.291 32.550 1.00 41.81 98 GLY A C 1
ATOM 738 O O . GLY A 1 98 ? -23.203 48.921 31.742 1.00 41.81 98 GLY A O 1
ATOM 739 N N . ALA A 1 99 ? -25.291 49.601 32.176 1.00 37.06 99 ALA A N 1
ATOM 740 C CA . ALA A 1 99 ? -25.667 49.817 30.784 1.00 37.06 99 ALA A CA 1
ATOM 741 C C . ALA A 1 99 ? -25.220 51.215 30.317 1.00 37.06 99 ALA A C 1
ATOM 743 O O . ALA A 1 99 ? -25.690 52.200 30.874 1.00 37.06 99 ALA A O 1
ATOM 744 N N . ALA A 1 100 ? -24.373 51.299 29.281 1.00 42.53 100 ALA A N 1
ATOM 745 C CA . ALA A 1 100 ? -24.410 52.354 28.251 1.00 42.53 100 ALA A CA 1
ATOM 746 C C . ALA A 1 100 ? -23.376 52.096 27.132 1.00 42.53 100 ALA A C 1
ATOM 748 O O . ALA A 1 100 ? -22.214 52.480 27.212 1.00 42.53 100 ALA A O 1
ATOM 749 N N . THR A 1 101 ? -23.843 51.417 26.083 1.00 39.72 101 THR A N 1
ATOM 750 C CA . THR A 1 101 ? -23.655 51.710 24.651 1.00 39.72 101 THR A CA 1
ATOM 751 C C . THR A 1 101 ? -22.699 52.854 24.271 1.00 39.72 101 THR A C 1
ATOM 753 O O . THR A 1 101 ? -22.957 54.007 24.586 1.00 39.72 101 THR A O 1
ATOM 756 N N . THR A 1 102 ? -21.692 52.566 23.440 1.00 52.41 102 THR A N 1
ATOM 757 C CA . THR A 1 102 ? -21.629 53.004 22.025 1.00 52.41 102 THR A CA 1
ATOM 758 C C . THR A 1 102 ? -20.456 52.323 21.315 1.00 52.41 102 THR A C 1
ATOM 760 O O . THR A 1 102 ? -19.351 52.220 21.834 1.00 52.41 102 THR A O 1
ATOM 763 N N . ASN A 1 103 ? -20.736 51.821 20.117 1.00 55.03 103 ASN A N 1
ATOM 764 C CA . ASN A 1 103 ? -19.825 51.118 19.227 1.00 55.03 103 ASN A CA 1
ATOM 765 C C . ASN A 1 103 ? -19.814 51.870 17.885 1.00 55.03 103 ASN A C 1
ATOM 767 O O . ASN A 1 103 ? -20.889 52.178 17.378 1.00 55.03 103 ASN A O 1
ATOM 771 N N . GLY A 1 104 ? -18.630 52.077 17.302 1.00 47.78 104 GLY A N 1
ATOM 772 C CA . GLY A 1 104 ? -18.424 52.079 15.848 1.00 47.78 104 GLY A CA 1
ATOM 773 C C . GLY A 1 104 ? -18.596 53.384 15.054 1.00 47.78 104 GLY A C 1
ATOM 774 O O . GLY A 1 104 ? -19.708 53.814 14.773 1.00 47.78 104 GLY A O 1
ATOM 775 N N . GLN A 1 105 ? -17.477 53.878 14.518 1.00 47.31 105 GLN A N 1
ATOM 776 C CA . GLN A 1 105 ? -17.349 54.538 13.205 1.00 47.31 105 GLN A CA 1
ATOM 777 C C . GLN A 1 105 ? -15.907 54.249 12.746 1.00 47.31 105 GLN A C 1
ATOM 779 O O . GLN A 1 105 ? -14.968 54.653 13.418 1.00 47.31 105 GLN A O 1
ATOM 784 N N . GLN A 1 106 ? -15.651 53.262 11.879 1.00 52.00 106 GLN A N 1
ATOM 785 C CA . GLN A 1 106 ? -15.848 53.253 10.421 1.00 52.00 106 GLN A CA 1
ATOM 786 C C . GLN A 1 106 ? -15.195 54.461 9.747 1.00 52.00 106 GLN A C 1
ATOM 788 O O . GLN A 1 106 ? -15.824 55.506 9.636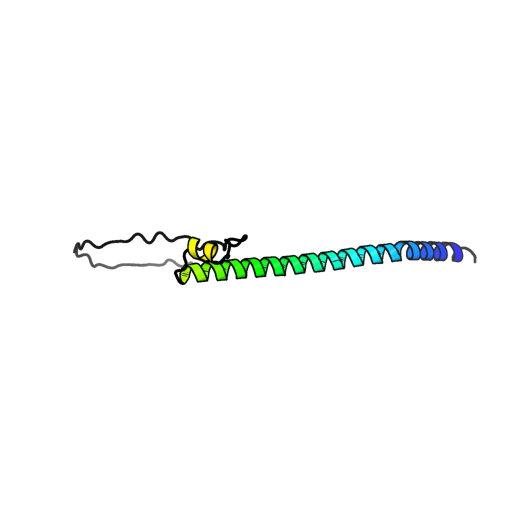 1.00 52.00 106 GLN A O 1
ATOM 793 N N . GLU A 1 107 ? -13.969 54.278 9.250 1.00 51.22 107 GLU A N 1
ATOM 794 C CA . GLU A 1 107 ? -13.436 55.117 8.182 1.00 51.22 107 GLU A CA 1
ATOM 795 C C . GLU A 1 107 ? -12.971 54.222 7.032 1.00 51.22 107 GLU A C 1
ATOM 797 O O . GLU A 1 107 ? -12.158 53.308 7.174 1.00 51.22 107 GLU A O 1
ATOM 802 N N . THR A 1 108 ? -13.648 54.458 5.923 1.00 48.00 108 THR A N 1
ATOM 803 C CA . THR A 1 108 ? -13.527 53.900 4.587 1.00 48.00 108 THR A CA 1
ATOM 804 C C . THR A 1 108 ? -12.455 54.652 3.803 1.00 48.00 108 THR A C 1
ATOM 806 O O . THR A 1 108 ? -12.500 55.881 3.795 1.00 48.00 108 THR A O 1
ATOM 809 N N . ALA A 1 109 ? -11.595 53.943 3.068 1.00 58.38 109 ALA A N 1
ATOM 810 C CA . ALA A 1 109 ? -10.978 54.416 1.823 1.00 58.38 109 ALA A CA 1
ATOM 811 C C . ALA A 1 109 ? -10.476 53.221 1.003 1.00 58.38 109 ALA A C 1
ATOM 813 O O . ALA A 1 109 ? -9.760 52.376 1.586 1.00 58.38 109 ALA A O 1
#